Protein AF-A0A7K0BWZ7-F1 (afdb_monomer)

Sequence (132 aa):
MITASDPAALFDALDPVTPGFLLGTWAGGLFDETGRMAARLVEMGWYGKRFHDTENVDPLLCRSADGGVYAYDGMGAARVREIAYRGKVSAAMVYDTQPIIDHFRRYSGDVVLGAMDAKGQPGTLYFHLTRV

pLDDT: mean 94.97, std 7.17, range [54.81, 98.94]

Mean predicted aligned error: 3.04 Å

Solvent-accessible surface area (backbone atoms only — not comparable to full-atom values): 7252 Å² total; per-residue (Å²): 132,88,82,63,100,52,58,64,67,54,55,73,72,39,47,63,38,57,62,80,71,59,53,44,50,28,42,47,48,69,76,61,58,89,48,76,67,39,40,50,41,58,73,58,36,55,40,22,34,34,26,79,52,56,74,45,24,39,69,35,23,21,48,46,98,89,72,48,78,46,74,52,61,95,62,44,48,20,29,48,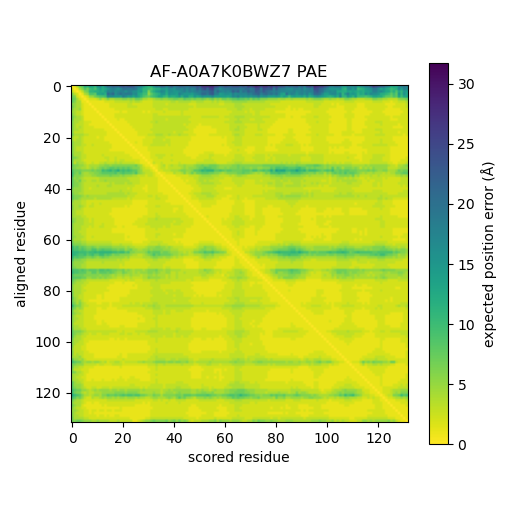46,79,44,76,56,96,94,43,62,15,20,21,41,37,37,75,75,42,72,36,36,36,38,38,23,40,72,56,100,52,32,32,39,34,40,35,49,40,77,94,52,98,64,72,52,52,33,38,35,36,60,110

InterPro domains:
  IPR025568 Domain of unknown function DUF4334 [PF14232] (76-131)
  IPR025951 GXWXG domain [PF14231] (9-67)

Foldseek 3Di:
DDADPDVPVVQLPFAAAAQVLQAAWWFKDFNDQPDPVSVVCVVQQFGAKHDNDQAFILGTWHADPVRDTDRDDPQHTWGWDFDDDPHDTHIWIDRPRFQWIWGWGDPDSFKIKTWIDHPPDPGTTIMMIGHD

Nearest PDB structures (foldseek):
  4mve-assembly2_B  TM=9.682E-01  e=1.774E-18  Thermomonospora curvata DSM 43183
  2y8f-assembly1_A  TM=3.850E-01  e=3.551E-01  Homo sapiens
  2ess-assembly1_A-2  TM=5.250E-01  e=3.819E+00  Bacteroides thetaiotaomicron VPI-5482
  4wvm-assembly1_A  TM=2.971E-01  e=1.793E+00  Synanceia horrida

Radius of gyration: 13.62 Å; Cα contacts (8 Å, |Δi|>4): 290; chains: 1; bounding box: 34×32×32 Å

Organism: NCBI:txid2585200

Structure (mmCIF, N/CA/C/O backbone):
data_AF-A0A7K0BWZ7-F1
#
_entry.id   AF-A0A7K0BWZ7-F1
#
loop_
_atom_site.group_PDB
_atom_site.id
_atom_site.type_symbol
_atom_site.label_atom_id
_atom_site.label_alt_id
_atom_site.label_comp_id
_atom_site.label_asym_id
_atom_site.label_entity_id
_atom_site.label_seq_id
_atom_site.pdbx_PDB_ins_code
_atom_site.Cartn_x
_atom_site.Cartn_y
_atom_site.Cartn_z
_atom_site.occupancy
_atom_site.B_iso_or_equiv
_atom_site.auth_seq_id
_atom_site.auth_comp_id
_atom_site.auth_asym_id
_atom_site.auth_atom_id
_atom_site.pdbx_PDB_model_num
ATOM 1 N N . MET A 1 1 ? -7.791 5.501 -14.676 1.00 54.81 1 MET A N 1
ATOM 2 C CA . MET A 1 1 ? -7.120 6.085 -13.497 1.00 54.81 1 MET A CA 1
ATOM 3 C C . MET A 1 1 ? -8.178 6.304 -12.437 1.00 54.81 1 MET A C 1
ATOM 5 O O . MET A 1 1 ? -9.218 6.857 -12.774 1.00 54.81 1 MET A O 1
ATOM 9 N N . ILE A 1 2 ? -7.977 5.804 -11.217 1.00 60.41 2 ILE A N 1
ATOM 10 C CA . ILE A 1 2 ? -8.903 6.080 -10.114 1.00 60.41 2 ILE A CA 1
ATOM 11 C C . ILE A 1 2 ? -8.595 7.499 -9.644 1.00 60.41 2 ILE A C 1
ATOM 13 O O . ILE A 1 2 ? -7.495 7.763 -9.177 1.00 60.41 2 ILE A O 1
ATOM 17 N N . THR A 1 3 ? -9.546 8.413 -9.797 1.00 63.59 3 THR A N 1
ATOM 18 C CA . THR A 1 3 ? -9.458 9.777 -9.267 1.00 63.59 3 THR A CA 1
ATOM 19 C C . THR A 1 3 ? -10.569 9.939 -8.241 1.00 63.59 3 THR A C 1
ATOM 21 O O . THR A 1 3 ? -11.740 9.791 -8.589 1.00 63.59 3 THR A O 1
ATOM 24 N N . ALA A 1 4 ? -10.222 10.201 -6.983 1.00 66.88 4 ALA A N 1
ATOM 25 C CA . ALA A 1 4 ? -11.189 10.444 -5.917 1.00 66.88 4 ALA A CA 1
ATOM 26 C C . ALA A 1 4 ? -10.980 11.858 -5.372 1.00 66.88 4 ALA A C 1
ATOM 28 O O . ALA A 1 4 ? -9.866 12.206 -4.994 1.00 66.88 4 ALA A O 1
ATOM 29 N N . SER A 1 5 ? -12.047 12.660 -5.316 1.00 76.75 5 SER A N 1
ATOM 30 C CA . SER A 1 5 ? -12.017 13.981 -4.672 1.00 76.75 5 SER A CA 1
ATOM 31 C C . SER A 1 5 ? -11.820 13.886 -3.156 1.00 76.75 5 SER A C 1
ATOM 33 O O . SER A 1 5 ? -11.366 14.842 -2.540 1.00 76.75 5 SER A O 1
ATOM 35 N N . ASP A 1 6 ? -12.157 12.732 -2.571 1.00 90.19 6 ASP A N 1
ATOM 36 C CA . ASP A 1 6 ? -11.895 12.383 -1.177 1.00 90.19 6 ASP A CA 1
ATOM 37 C C . ASP A 1 6 ? -11.466 10.901 -1.081 1.00 90.19 6 ASP A C 1
ATOM 39 O O . ASP A 1 6 ? -12.313 9.999 -1.021 1.00 90.19 6 ASP A O 1
ATOM 43 N N . PRO A 1 7 ? -10.154 10.608 -1.113 1.00 92.88 7 PRO A N 1
ATOM 44 C CA . PRO A 1 7 ? -9.659 9.239 -1.009 1.00 92.88 7 PRO A CA 1
ATOM 45 C C . PRO A 1 7 ? -9.884 8.627 0.381 1.00 92.88 7 PRO A C 1
ATOM 47 O O . PRO A 1 7 ? -9.953 7.403 0.491 1.00 92.88 7 PRO A O 1
ATOM 50 N N . ALA A 1 8 ? -10.045 9.443 1.428 1.00 95.06 8 ALA A N 1
ATOM 51 C CA . ALA A 1 8 ? -10.289 8.959 2.782 1.00 95.06 8 ALA A CA 1
ATOM 52 C C . ALA A 1 8 ? -11.703 8.382 2.913 1.00 95.06 8 ALA A C 1
ATOM 54 O O . ALA A 1 8 ? -11.857 7.240 3.348 1.00 95.06 8 ALA A O 1
ATOM 55 N N . ALA A 1 9 ? -12.719 9.127 2.468 1.00 96.00 9 ALA A N 1
ATOM 56 C CA . ALA A 1 9 ? -14.102 8.651 2.476 1.00 96.00 9 ALA A CA 1
ATOM 57 C C . ALA A 1 9 ? -14.286 7.409 1.590 1.00 96.00 9 ALA A C 1
ATOM 59 O O . ALA A 1 9 ? -14.978 6.465 1.979 1.00 96.00 9 ALA A O 1
ATOM 60 N N . LEU A 1 10 ? -13.627 7.375 0.423 1.00 96.12 10 LEU A N 1
ATOM 61 C CA . LEU A 1 10 ? -13.621 6.188 -0.430 1.00 96.12 10 LEU A CA 1
ATOM 62 C C . LEU A 1 10 ? -13.011 4.991 0.309 1.00 96.12 10 LEU A C 1
ATOM 64 O O . LEU A 1 10 ? -13.646 3.945 0.376 1.00 96.12 10 LEU A O 1
ATOM 68 N N . PHE A 1 11 ? -11.822 5.140 0.899 1.00 97.75 11 PHE A N 1
ATOM 69 C CA . PHE A 1 11 ? -11.155 4.067 1.641 1.00 97.75 11 PHE A CA 1
ATOM 70 C C . PHE A 1 11 ? -12.023 3.509 2.779 1.00 97.75 11 PHE A C 1
ATOM 72 O O . PHE A 1 11 ? -12.117 2.290 2.944 1.00 97.75 11 PHE A O 1
ATOM 79 N N . ASP A 1 12 ? -12.691 4.384 3.533 1.00 98.06 12 ASP A N 1
ATOM 80 C CA . ASP A 1 12 ? -13.535 3.994 4.666 1.00 98.06 12 ASP A CA 1
ATOM 81 C C . ASP A 1 12 ? -14.764 3.176 4.225 1.00 98.06 12 ASP A C 1
ATOM 83 O O . ASP A 1 12 ? -15.206 2.283 4.957 1.00 98.06 12 ASP A O 1
ATOM 87 N N . ALA A 1 13 ? -15.281 3.397 3.011 1.00 97.44 13 ALA A N 1
ATOM 88 C CA . ALA A 1 13 ? -16.418 2.658 2.458 1.00 97.44 13 ALA A CA 1
ATOM 89 C C . ALA A 1 13 ? -16.063 1.236 1.981 1.00 97.44 13 ALA A C 1
ATOM 91 O O . ALA A 1 13 ? -16.932 0.366 1.967 1.00 97.44 13 ALA A O 1
ATOM 92 N N . LEU A 1 14 ? -14.802 0.975 1.627 1.00 98.31 14 LEU A N 1
ATOM 93 C CA . LEU A 1 14 ? -14.379 -0.282 1.003 1.00 98.31 14 LEU A CA 1
ATOM 94 C C . LEU A 1 14 ? -14.260 -1.459 1.990 1.00 98.31 14 LEU A C 1
ATOM 96 O O . LEU A 1 14 ? -14.038 -1.295 3.198 1.00 98.31 14 LEU A O 1
ATOM 100 N N . ASP A 1 15 ? -14.366 -2.671 1.451 1.00 98.56 15 ASP A N 1
ATOM 101 C CA . ASP A 1 15 ? -14.238 -3.916 2.208 1.00 98.56 15 ASP A CA 1
ATOM 102 C C . ASP A 1 15 ? -12.773 -4.245 2.554 1.00 98.56 15 ASP A C 1
ATOM 104 O O . ASP A 1 15 ? -11.843 -3.842 1.843 1.00 98.56 15 ASP A O 1
ATOM 108 N N . PRO A 1 16 ? -12.522 -4.973 3.659 1.00 98.75 16 PRO A N 1
ATOM 109 C CA . PRO A 1 16 ? -11.200 -5.511 3.959 1.00 98.75 16 PRO A CA 1
ATOM 110 C C . PRO A 1 16 ? -10.731 -6.543 2.924 1.00 98.75 16 PRO A C 1
ATOM 112 O O . PRO A 1 16 ? -11.520 -7.151 2.203 1.00 98.75 16 PRO A O 1
ATOM 115 N N . VAL A 1 17 ? -9.420 -6.775 2.903 1.00 98.75 17 VAL A N 1
ATOM 116 C CA . VAL A 1 17 ? -8.775 -7.859 2.154 1.00 98.75 17 VAL A CA 1
ATOM 117 C C . VAL A 1 17 ? -7.996 -8.759 3.105 1.00 98.75 17 VAL A C 1
ATOM 119 O O . VAL A 1 17 ? -7.460 -8.301 4.111 1.00 98.75 17 VAL A O 1
ATOM 122 N N . THR A 1 18 ? -7.910 -10.045 2.777 1.00 98.69 18 THR A N 1
ATOM 123 C CA . THR A 1 18 ? -7.069 -11.019 3.493 1.00 98.69 18 THR A CA 1
ATOM 124 C C . THR A 1 18 ? -5.609 -10.920 3.035 1.00 98.69 18 THR A C 1
ATOM 126 O O . THR A 1 18 ? -5.392 -10.571 1.871 1.00 98.69 18 THR A O 1
ATOM 129 N N . PRO A 1 19 ? -4.609 -11.334 3.835 1.00 98.69 19 PRO A N 1
ATOM 130 C CA . PRO A 1 19 ? -3.205 -11.347 3.404 1.00 98.69 19 PRO A CA 1
ATOM 131 C C . PRO A 1 19 ? -2.964 -12.103 2.088 1.00 98.69 19 PRO A C 1
ATOM 133 O O . PRO A 1 19 ? -2.265 -11.606 1.210 1.00 98.69 19 PRO A O 1
ATOM 136 N N . GLY A 1 20 ? -3.628 -13.250 1.898 1.00 98.31 20 GLY A N 1
ATOM 137 C CA . GLY A 1 20 ? -3.524 -14.045 0.668 1.00 98.31 20 GLY A CA 1
ATOM 138 C C . GLY A 1 20 ? -4.002 -13.321 -0.598 1.00 98.31 20 GLY A C 1
ATOM 139 O O . GLY A 1 20 ? -3.541 -13.629 -1.692 1.00 98.31 20 GLY A O 1
ATOM 140 N N . PHE A 1 21 ? -4.875 -12.317 -0.465 1.00 98.50 21 PHE A N 1
ATOM 141 C CA . PHE A 1 21 ? -5.330 -11.509 -1.600 1.00 98.50 21 PHE A CA 1
ATOM 142 C C . PHE A 1 21 ? -4.198 -10.646 -2.168 1.00 98.50 21 PHE A C 1
ATOM 144 O O . PHE A 1 21 ? -4.185 -10.375 -3.365 1.00 98.50 21 PHE A O 1
ATOM 151 N N . LEU A 1 22 ? -3.244 -10.223 -1.333 1.00 98.62 22 LEU A N 1
ATOM 152 C CA . LEU A 1 22 ? -2.164 -9.319 -1.731 1.00 98.62 22 LEU A CA 1
ATOM 153 C C . LEU A 1 22 ? -1.023 -10.020 -2.468 1.00 98.62 22 LEU A C 1
ATOM 155 O O . LEU A 1 22 ? -0.212 -9.333 -3.077 1.00 98.62 22 LEU A O 1
ATOM 159 N N . LEU A 1 23 ? -0.957 -11.354 -2.460 1.00 98.56 23 LEU A N 1
ATOM 160 C CA . LEU A 1 23 ? 0.137 -12.094 -3.095 1.00 98.56 23 LEU A CA 1
ATOM 161 C C . LEU A 1 23 ? 0.301 -11.718 -4.572 1.00 98.56 23 LEU A C 1
ATOM 163 O O . LEU A 1 23 ? -0.686 -11.556 -5.295 1.00 98.56 23 LEU A O 1
ATOM 167 N N . GLY A 1 24 ? 1.551 -11.597 -5.017 1.00 98.38 24 GLY A N 1
ATOM 168 C CA . GLY A 1 24 ? 1.919 -11.225 -6.383 1.00 98.38 24 GLY A CA 1
ATOM 169 C C . GLY A 1 24 ? 2.502 -9.815 -6.514 1.00 98.38 24 GLY A C 1
ATOM 170 O O . GLY A 1 24 ? 2.864 -9.166 -5.533 1.00 98.38 24 GLY A O 1
ATOM 171 N N . THR A 1 25 ? 2.634 -9.360 -7.763 1.00 98.62 25 THR A N 1
ATOM 172 C CA . THR A 1 25 ? 3.181 -8.036 -8.100 1.00 98.62 25 THR A CA 1
ATOM 173 C C . THR A 1 25 ? 2.057 -7.062 -8.417 1.00 98.62 25 THR A C 1
ATOM 175 O O . THR A 1 25 ? 1.091 -7.414 -9.094 1.00 98.62 25 THR A O 1
ATOM 178 N N . TRP A 1 26 ? 2.212 -5.830 -7.946 1.00 98.69 26 TRP A N 1
ATOM 179 C CA . TRP A 1 26 ? 1.241 -4.765 -8.126 1.00 98.69 26 TRP A CA 1
ATOM 180 C C . TRP A 1 26 ? 1.926 -3.489 -8.582 1.00 98.69 26 TRP A C 1
ATOM 182 O O . TRP A 1 26 ? 2.912 -3.076 -7.972 1.00 98.69 26 TRP A O 1
ATOM 192 N N . ALA A 1 27 ? 1.374 -2.849 -9.607 1.00 98.25 27 ALA A N 1
ATOM 193 C CA . ALA A 1 27 ? 1.761 -1.518 -10.041 1.00 98.25 27 ALA A CA 1
ATOM 194 C C . ALA A 1 27 ? 1.054 -0.458 -9.183 1.00 98.25 27 ALA A C 1
ATOM 196 O O . ALA A 1 27 ? -0.152 -0.539 -8.945 1.00 98.25 27 ALA A O 1
ATOM 197 N N . GLY A 1 28 ? 1.810 0.525 -8.707 1.00 97.44 28 GLY A N 1
ATOM 198 C CA . GLY A 1 28 ? 1.340 1.598 -7.844 1.00 97.44 28 GLY A CA 1
ATOM 199 C C . GLY A 1 28 ? 0.940 2.861 -8.594 1.00 97.44 28 GLY A C 1
ATOM 200 O O . GLY A 1 28 ? 1.446 3.154 -9.674 1.00 97.44 28 GLY A O 1
ATOM 201 N N . GLY A 1 29 ? 0.038 3.623 -7.983 1.00 95.69 29 GLY A N 1
ATOM 202 C CA . GLY A 1 29 ? -0.284 4.990 -8.381 1.00 95.69 29 GLY A CA 1
ATOM 203 C C . GLY A 1 29 ? -0.706 5.832 -7.181 1.00 95.69 29 GLY A C 1
ATOM 204 O O . GLY A 1 29 ? -1.258 5.313 -6.206 1.00 95.69 29 GLY A O 1
ATOM 205 N N . LEU A 1 30 ? -0.403 7.127 -7.236 1.00 94.31 30 LEU A N 1
ATOM 206 C CA . LEU A 1 30 ? -0.692 8.096 -6.180 1.00 94.31 30 LEU A CA 1
ATOM 207 C C . LEU A 1 30 ? -1.942 8.909 -6.538 1.00 94.31 30 LEU A C 1
ATOM 209 O O . LEU A 1 30 ? -2.180 9.202 -7.706 1.00 94.31 30 LEU A O 1
ATOM 213 N N . PHE A 1 31 ? -2.734 9.282 -5.530 1.00 91.00 31 PHE A N 1
ATOM 214 C CA . PHE A 1 31 ? -3.850 10.221 -5.719 1.00 91.00 31 PHE A CA 1
ATOM 215 C C . PHE A 1 31 ? -3.400 11.688 -5.671 1.00 91.00 31 PHE A C 1
ATOM 217 O O . PHE A 1 31 ? -4.063 12.549 -6.243 1.00 91.00 31 PHE A O 1
ATOM 224 N N . ASP A 1 32 ? -2.290 11.959 -4.982 1.00 86.81 32 ASP A N 1
ATOM 225 C CA . ASP A 1 32 ? -1.681 13.277 -4.805 1.00 86.81 32 ASP A CA 1
ATOM 226 C C . ASP A 1 32 ? -0.152 13.121 -4.730 1.00 86.81 32 ASP A C 1
ATOM 228 O O . ASP A 1 32 ? 0.356 12.195 -4.092 1.00 86.81 32 ASP A O 1
ATOM 232 N N . GLU A 1 33 ? 0.570 14.029 -5.386 1.00 86.88 33 GLU A N 1
ATOM 233 C CA . GLU A 1 33 ? 2.033 14.051 -5.502 1.00 86.88 33 GLU A CA 1
ATOM 234 C C . GLU A 1 33 ? 2.695 15.168 -4.670 1.00 86.88 33 GLU A C 1
ATOM 236 O O . GLU A 1 33 ? 3.920 15.254 -4.600 1.00 86.88 33 GLU A O 1
ATOM 241 N N . THR A 1 34 ? 1.914 16.021 -3.999 1.00 78.88 34 THR A N 1
ATOM 242 C CA . THR A 1 34 ? 2.408 17.272 -3.391 1.00 78.88 34 THR A CA 1
ATOM 243 C C . THR A 1 34 ? 3.062 17.112 -2.011 1.00 78.88 34 THR A C 1
ATOM 245 O O . THR A 1 34 ? 3.785 17.998 -1.551 1.00 78.88 34 THR A O 1
A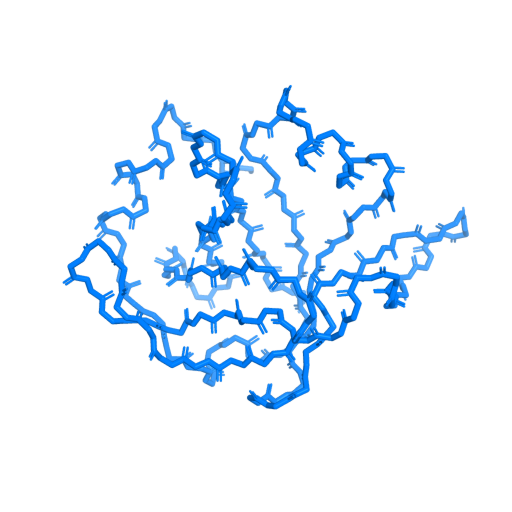TOM 248 N N . GLY A 1 35 ? 2.863 15.977 -1.335 1.00 84.12 35 GLY A N 1
ATOM 249 C CA . GLY A 1 35 ? 3.460 15.689 -0.027 1.00 84.12 35 GLY A CA 1
ATOM 250 C C . GLY A 1 35 ? 4.888 15.137 -0.111 1.00 84.12 35 GLY A C 1
ATOM 251 O O . GLY A 1 35 ? 5.232 14.418 -1.041 1.00 84.12 35 GLY A O 1
ATOM 252 N N . ARG A 1 36 ? 5.717 15.368 0.922 1.00 88.25 36 ARG A N 1
ATOM 253 C CA . ARG A 1 36 ? 7.130 14.919 0.968 1.00 88.25 36 ARG A CA 1
ATOM 254 C C . ARG A 1 36 ? 7.329 13.434 0.636 1.00 88.25 36 ARG A C 1
ATOM 256 O O . ARG A 1 36 ? 8.292 13.084 -0.034 1.00 88.25 36 ARG A O 1
ATOM 263 N N . MET A 1 37 ? 6.452 12.557 1.135 1.00 90.12 37 MET A N 1
ATOM 264 C CA . MET A 1 37 ? 6.548 11.125 0.831 1.00 90.12 37 MET A CA 1
ATOM 265 C C . MET A 1 37 ? 6.163 10.831 -0.621 1.00 90.12 37 MET A C 1
ATOM 267 O O . MET A 1 37 ? 6.857 10.073 -1.286 1.00 90.12 37 MET A O 1
ATOM 271 N N . ALA A 1 38 ? 5.098 11.458 -1.118 1.00 89.94 38 ALA A N 1
ATOM 272 C CA . ALA A 1 38 ? 4.648 11.297 -2.493 1.00 89.94 38 ALA A CA 1
ATOM 273 C C . ALA A 1 38 ? 5.725 11.764 -3.486 1.00 89.94 38 ALA A C 1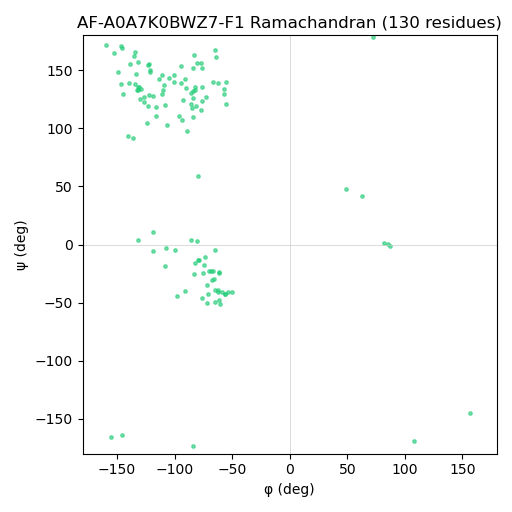
ATOM 275 O O . ALA A 1 38 ? 6.117 11.003 -4.366 1.00 89.94 38 ALA A O 1
ATOM 276 N N . ALA A 1 39 ? 6.303 12.945 -3.252 1.00 91.00 39 ALA A N 1
ATOM 277 C CA . ALA A 1 39 ? 7.416 13.474 -4.033 1.00 91.00 39 ALA A CA 1
ATOM 278 C C . ALA A 1 39 ? 8.621 12.518 -4.054 1.00 91.00 39 ALA A C 1
ATOM 280 O O . ALA A 1 39 ? 9.187 12.269 -5.114 1.00 91.00 39 ALA A O 1
ATOM 281 N N . ARG A 1 40 ? 8.973 11.914 -2.909 1.00 92.44 40 ARG A N 1
ATOM 282 C CA . ARG A 1 40 ? 10.054 10.917 -2.837 1.00 92.44 40 ARG A CA 1
ATOM 283 C C . ARG A 1 40 ? 9.756 9.670 -3.677 1.00 92.44 40 ARG A C 1
ATOM 285 O O . ARG A 1 40 ? 10.660 9.156 -4.328 1.00 92.44 40 ARG A O 1
ATOM 292 N N . LEU A 1 41 ? 8.513 9.178 -3.659 1.00 93.50 41 LEU A N 1
ATOM 293 C CA . LEU A 1 41 ? 8.099 8.020 -4.463 1.00 93.50 41 LEU A CA 1
ATOM 294 C C . LEU A 1 41 ? 8.180 8.323 -5.966 1.00 93.50 41 LEU A C 1
ATOM 296 O O . LEU A 1 41 ? 8.633 7.475 -6.734 1.00 93.50 41 LEU A O 1
ATOM 300 N N . VAL A 1 42 ? 7.797 9.534 -6.378 1.00 93.19 42 VAL A N 1
ATOM 301 C CA . VAL A 1 42 ? 7.942 9.996 -7.767 1.00 93.19 42 VAL A CA 1
ATOM 302 C C . VAL A 1 42 ? 9.420 10.093 -8.154 1.00 93.19 42 VAL A C 1
ATOM 304 O O . VAL A 1 42 ? 9.822 9.525 -9.167 1.00 93.19 42 VAL A O 1
ATOM 307 N N . GLU A 1 43 ? 10.243 10.747 -7.331 1.00 93.06 43 GLU A N 1
ATOM 308 C CA . GLU A 1 43 ? 11.677 10.949 -7.584 1.00 93.06 43 GLU A CA 1
ATOM 309 C C . GLU A 1 43 ? 12.437 9.625 -7.744 1.00 93.06 43 GLU A C 1
ATOM 311 O O . GLU A 1 43 ? 13.272 9.491 -8.636 1.00 93.06 43 GLU A O 1
ATOM 316 N N . MET A 1 44 ? 12.120 8.617 -6.926 1.00 94.06 44 MET A N 1
ATOM 317 C CA . MET A 1 44 ? 12.762 7.300 -7.011 1.00 94.06 44 MET A CA 1
ATOM 318 C C . MET A 1 44 ? 12.190 6.390 -8.109 1.00 94.06 44 MET A C 1
ATOM 320 O O . MET A 1 44 ? 12.581 5.224 -8.196 1.00 94.06 44 MET A O 1
ATOM 324 N N . GLY A 1 45 ? 11.234 6.875 -8.908 1.00 95.12 45 GLY A N 1
ATOM 325 C CA . GLY A 1 45 ? 10.599 6.096 -9.968 1.00 95.12 45 GLY A CA 1
ATOM 326 C C . GLY A 1 45 ? 9.827 4.889 -9.434 1.00 95.12 45 GLY A C 1
ATOM 327 O O . GLY A 1 45 ? 9.935 3.796 -9.998 1.00 95.12 45 GLY A O 1
ATOM 328 N N . TRP A 1 46 ? 9.094 5.060 -8.328 1.00 97.31 46 TRP A N 1
ATOM 329 C CA . TRP A 1 46 ? 8.326 3.984 -7.702 1.00 97.31 46 TRP A CA 1
ATOM 330 C C . TRP A 1 46 ? 7.362 3.339 -8.706 1.00 97.31 46 TRP A C 1
ATOM 332 O O . TRP A 1 46 ? 6.500 3.987 -9.297 1.00 97.31 46 TRP A O 1
ATOM 342 N N . TYR A 1 47 ? 7.531 2.035 -8.905 1.00 97.81 47 TYR A N 1
ATOM 343 C CA . TYR A 1 47 ? 6.697 1.196 -9.753 1.00 97.81 47 TYR A CA 1
ATOM 344 C C . TYR A 1 47 ? 5.545 0.571 -8.975 1.00 97.81 47 TYR A C 1
ATOM 346 O O . TYR A 1 47 ? 4.451 0.459 -9.518 1.00 97.81 47 TYR A O 1
ATOM 354 N N . GLY A 1 48 ? 5.781 0.118 -7.740 1.00 98.12 48 GLY A N 1
ATOM 355 C CA . GLY A 1 48 ? 4.775 -0.620 -6.983 1.00 98.12 48 GLY A CA 1
ATOM 356 C C . GLY A 1 48 ? 5.346 -1.526 -5.897 1.00 98.12 48 GLY A C 1
ATOM 357 O O . GLY A 1 48 ? 6.323 -1.170 -5.238 1.00 98.12 48 GLY A O 1
ATOM 358 N N . LYS A 1 49 ? 4.712 -2.680 -5.674 1.00 98.69 49 LYS A N 1
ATOM 359 C CA . LYS A 1 49 ? 5.045 -3.612 -4.581 1.00 98.69 49 LYS A CA 1
ATOM 360 C C . LYS A 1 49 ? 5.004 -5.062 -5.053 1.00 98.69 49 LYS A C 1
ATOM 362 O O . LYS A 1 49 ? 4.264 -5.392 -5.985 1.00 98.69 49 LYS A O 1
ATOM 367 N N . ARG A 1 50 ? 5.741 -5.942 -4.376 1.00 98.75 50 ARG A N 1
ATOM 368 C CA . ARG A 1 50 ? 5.635 -7.396 -4.558 1.00 98.75 50 ARG A CA 1
ATOM 369 C C . ARG A 1 50 ? 5.491 -8.103 -3.221 1.00 98.75 50 ARG A C 1
ATOM 371 O O . ARG A 1 50 ? 6.341 -7.964 -2.354 1.00 98.75 50 ARG A O 1
ATOM 378 N N . PHE A 1 51 ? 4.436 -8.895 -3.094 1.00 98.75 51 PHE A N 1
ATOM 379 C CA . PHE A 1 51 ? 4.158 -9.721 -1.925 1.00 98.75 51 PHE A CA 1
ATOM 380 C C . PHE A 1 51 ? 4.443 -11.175 -2.296 1.00 98.75 51 PHE A C 1
ATOM 382 O O . PHE A 1 51 ? 3.654 -11.791 -3.020 1.00 98.75 51 PHE A O 1
ATOM 389 N N . HIS A 1 52 ? 5.584 -11.705 -1.858 1.00 98.56 52 HIS A N 1
ATOM 390 C CA . HIS A 1 52 ? 5.946 -13.103 -2.119 1.00 98.56 52 HIS A CA 1
ATOM 391 C C . HIS A 1 52 ? 5.155 -14.030 -1.199 1.00 98.56 52 HIS A C 1
ATOM 393 O O . HIS A 1 52 ? 4.549 -14.997 -1.654 1.00 98.56 52 HIS A O 1
ATOM 399 N N . ASP A 1 53 ? 5.105 -13.670 0.081 1.00 98.69 53 ASP A N 1
ATOM 400 C CA . ASP A 1 53 ? 4.302 -14.299 1.124 1.00 98.69 53 ASP A CA 1
ATOM 401 C C . ASP A 1 53 ? 4.019 -13.279 2.251 1.00 98.69 53 ASP A C 1
ATOM 403 O O . ASP A 1 53 ? 4.161 -12.068 2.060 1.00 98.69 53 ASP A O 1
ATOM 407 N N . THR A 1 54 ? 3.555 -13.737 3.418 1.00 98.62 54 THR A N 1
ATOM 408 C CA . THR A 1 54 ? 3.224 -12.849 4.546 1.00 98.62 54 THR A CA 1
ATOM 409 C C . THR A 1 54 ? 4.432 -12.367 5.346 1.00 98.62 54 THR A C 1
ATOM 411 O O . THR A 1 54 ? 4.273 -11.449 6.146 1.00 98.62 54 THR A O 1
ATOM 414 N N . GLU A 1 55 ? 5.612 -12.953 5.165 1.00 98.62 55 GLU A N 1
ATOM 415 C CA . GLU A 1 55 ? 6.861 -12.561 5.831 1.00 98.62 55 GLU A CA 1
ATOM 416 C C . GLU A 1 55 ? 7.850 -11.869 4.883 1.00 98.62 55 GLU A C 1
ATOM 418 O O . GLU A 1 55 ? 8.738 -11.175 5.364 1.00 98.62 55 GLU A O 1
ATOM 423 N N . ASN A 1 56 ? 7.690 -12.026 3.565 1.00 98.50 56 ASN A N 1
ATOM 424 C CA . ASN A 1 56 ? 8.608 -11.512 2.550 1.00 98.50 56 ASN A CA 1
ATOM 425 C C . ASN A 1 56 ? 7.879 -10.604 1.549 1.00 98.50 56 ASN A C 1
ATOM 427 O O . ASN A 1 56 ? 7.168 -11.067 0.646 1.00 98.50 56 ASN A O 1
ATOM 431 N N . VAL A 1 57 ? 8.083 -9.294 1.685 1.00 98.75 57 VAL A N 1
ATOM 432 C CA . VAL A 1 57 ? 7.517 -8.270 0.799 1.00 98.75 57 VAL A CA 1
ATOM 433 C C . VAL A 1 57 ? 8.618 -7.329 0.318 1.00 98.75 57 VAL A C 1
ATOM 435 O O . VAL A 1 57 ? 9.388 -6.823 1.131 1.00 98.75 57 VAL A O 1
ATOM 438 N N . ASP A 1 58 ? 8.633 -7.045 -0.986 1.00 98.62 58 ASP A N 1
ATOM 439 C CA . ASP A 1 58 ? 9.377 -5.932 -1.579 1.00 98.62 58 ASP A CA 1
ATOM 440 C C . ASP A 1 58 ? 8.449 -4.702 -1.582 1.00 98.62 58 ASP A C 1
ATOM 442 O O . ASP A 1 58 ? 7.583 -4.574 -2.463 1.00 98.62 58 ASP A O 1
ATOM 446 N N . PRO A 1 59 ? 8.554 -3.796 -0.592 1.00 98.06 59 PRO A N 1
ATOM 447 C CA . PRO A 1 59 ? 7.587 -2.714 -0.423 1.00 98.06 59 PRO A CA 1
ATOM 448 C C . PRO A 1 59 ? 7.743 -1.596 -1.460 1.00 98.06 59 PRO A C 1
ATOM 450 O O . PRO A 1 59 ? 6.832 -0.775 -1.620 1.00 98.06 59 PRO A O 1
ATOM 453 N N . LEU A 1 60 ? 8.903 -1.550 -2.119 1.00 98.06 60 LEU A N 1
ATOM 454 C CA . LEU A 1 60 ? 9.317 -0.528 -3.068 1.00 98.06 60 LEU A CA 1
ATOM 455 C C . LEU A 1 60 ? 9.967 -1.205 -4.271 1.00 98.06 60 LEU A C 1
ATOM 457 O O . LEU A 1 60 ? 11.170 -1.449 -4.306 1.00 98.06 60 LEU A O 1
ATOM 461 N N . LEU A 1 61 ? 9.158 -1.502 -5.278 1.00 98.31 61 LEU A N 1
ATOM 462 C CA . LEU A 1 61 ? 9.670 -1.746 -6.615 1.00 98.31 61 LEU A CA 1
ATOM 463 C C . LEU A 1 61 ? 9.897 -0.401 -7.300 1.00 98.31 61 LEU A C 1
ATOM 465 O O . LEU A 1 61 ? 9.014 0.455 -7.249 1.00 98.31 61 LEU A O 1
ATOM 469 N N . CYS A 1 62 ? 11.031 -0.230 -7.968 1.00 97.69 62 CYS A N 1
ATOM 470 C CA . CYS A 1 62 ? 11.401 0.978 -8.706 1.00 97.69 62 CYS A CA 1
ATOM 471 C C . CYS A 1 62 ? 11.708 0.651 -10.165 1.00 97.69 62 CYS A C 1
ATOM 473 O O . CYS A 1 62 ? 12.102 -0.473 -10.491 1.00 97.69 62 CYS A O 1
ATOM 475 N N . ARG A 1 63 ? 11.535 1.640 -11.044 1.00 96.56 63 ARG A N 1
ATOM 476 C CA . ARG A 1 63 ? 11.951 1.541 -12.445 1.00 96.56 63 ARG A CA 1
ATOM 477 C C . ARG A 1 63 ? 13.428 1.889 -12.593 1.00 96.56 63 ARG A C 1
ATOM 479 O O . ARG A 1 63 ? 13.875 2.920 -12.097 1.00 96.56 63 ARG A O 1
ATOM 486 N N . SER A 1 64 ? 14.174 1.055 -13.306 1.00 93.56 64 SER A N 1
ATOM 487 C CA . SER A 1 64 ? 15.526 1.377 -13.764 1.00 93.56 64 SER A CA 1
ATOM 488 C C . SER A 1 64 ? 15.487 2.196 -15.059 1.00 93.56 64 SER A C 1
ATOM 490 O O . SER A 1 64 ? 14.472 2.253 -15.756 1.00 93.56 64 SER A O 1
ATOM 492 N N . ALA A 1 65 ? 16.606 2.843 -15.398 1.00 90.62 65 ALA A N 1
ATOM 493 C CA . ALA A 1 65 ? 16.715 3.699 -16.584 1.00 90.62 65 ALA A CA 1
ATOM 494 C C . ALA A 1 65 ? 16.486 2.952 -17.916 1.00 90.62 65 ALA A C 1
ATOM 496 O O . ALA A 1 65 ? 16.081 3.563 -18.900 1.00 90.62 65 ALA A O 1
ATOM 497 N N . ASP A 1 66 ? 16.715 1.638 -17.946 1.00 92.94 66 ASP A N 1
ATOM 498 C CA . ASP A 1 66 ? 16.465 0.751 -19.090 1.00 92.94 66 ASP A CA 1
ATOM 499 C C . ASP A 1 66 ? 15.014 0.227 -19.158 1.00 92.94 66 ASP A C 1
ATOM 501 O O . ASP A 1 66 ? 14.678 -0.567 -20.036 1.00 92.94 66 ASP A O 1
ATOM 505 N N . GLY A 1 67 ? 14.140 0.671 -18.248 1.00 89.38 67 GLY A N 1
ATOM 506 C CA . GLY A 1 67 ? 12.731 0.277 -18.185 1.00 89.38 67 GLY A CA 1
ATOM 507 C C . GLY A 1 67 ? 12.451 -0.990 -17.372 1.00 89.38 67 GLY A C 1
ATOM 508 O O . GLY A 1 67 ? 11.280 -1.355 -17.222 1.00 89.38 67 GLY A O 1
ATOM 509 N N . GLY A 1 68 ? 13.485 -1.634 -16.823 1.00 94.44 68 GLY A N 1
ATOM 510 C CA . GLY A 1 68 ? 13.348 -2.748 -15.886 1.00 94.44 68 GLY A CA 1
ATOM 511 C C . GLY A 1 68 ? 12.682 -2.351 -14.563 1.00 94.44 68 GLY A C 1
ATOM 512 O O . GLY A 1 68 ? 12.501 -1.173 -14.250 1.00 94.44 68 GLY A O 1
ATOM 513 N N . VAL A 1 69 ? 12.296 -3.357 -13.775 1.00 96.69 69 VAL A N 1
ATOM 514 C CA . VAL A 1 69 ? 11.748 -3.185 -12.421 1.00 96.69 69 VAL A CA 1
ATOM 515 C C . VAL A 1 69 ? 12.618 -3.962 -11.441 1.00 96.69 69 VAL A C 1
ATOM 517 O O . VAL A 1 69 ? 12.849 -5.153 -11.644 1.00 96.69 69 VAL A O 1
ATOM 520 N N . TYR A 1 70 ? 13.072 -3.308 -10.374 1.00 97.12 70 TYR A N 1
ATOM 521 C CA . TYR A 1 70 ? 13.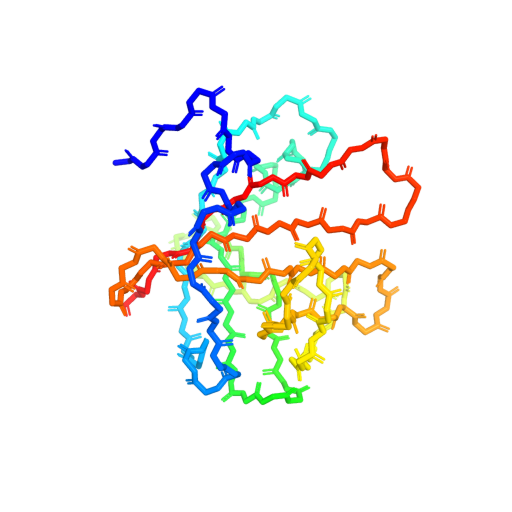902 -3.915 -9.330 1.00 97.12 70 TYR A CA 1
ATOM 522 C C . TYR A 1 70 ? 13.373 -3.576 -7.931 1.00 97.12 70 TYR A C 1
ATOM 524 O O . TYR A 1 70 ? 12.666 -2.583 -7.756 1.00 97.12 70 TYR A O 1
ATOM 532 N N . ALA A 1 71 ? 13.703 -4.402 -6.935 1.00 97.69 71 ALA A N 1
ATOM 533 C CA . ALA A 1 71 ? 13.379 -4.136 -5.535 1.00 97.69 71 ALA A CA 1
ATOM 534 C C . ALA A 1 71 ? 14.407 -3.171 -4.929 1.00 97.69 71 ALA A C 1
ATOM 536 O O . ALA A 1 71 ? 15.600 -3.469 -4.895 1.00 97.69 71 ALA A O 1
ATOM 537 N N . TYR A 1 72 ? 13.948 -2.009 -4.472 1.00 96.75 72 TYR A N 1
ATOM 538 C CA . TYR A 1 72 ? 14.768 -1.040 -3.755 1.00 96.75 72 TYR A CA 1
ATOM 539 C C . TYR A 1 72 ? 14.795 -1.382 -2.261 1.00 96.75 72 TYR A C 1
ATOM 541 O O . TYR A 1 72 ? 13.758 -1.395 -1.599 1.00 96.75 72 TYR A O 1
ATOM 549 N N . ASP A 1 73 ? 15.987 -1.618 -1.720 1.00 91.44 73 ASP A N 1
ATOM 550 C CA . ASP A 1 73 ? 16.209 -2.106 -0.354 1.00 91.44 73 ASP A CA 1
ATOM 551 C C . ASP A 1 73 ? 16.584 -1.005 0.655 1.00 91.44 73 ASP A C 1
ATOM 553 O O . ASP A 1 73 ? 16.636 -1.258 1.859 1.00 91.44 73 ASP A O 1
ATOM 557 N N . GLY A 1 74 ? 16.770 0.243 0.211 1.00 92.81 74 GLY A N 1
ATOM 558 C CA . GLY A 1 74 ? 17.203 1.357 1.067 1.00 92.81 74 GLY A CA 1
ATOM 559 C C . GLY A 1 74 ? 16.212 1.772 2.168 1.00 92.81 74 GLY A C 1
ATOM 560 O O . GLY A 1 74 ? 16.523 2.647 2.975 1.00 92.81 74 GLY A O 1
ATOM 561 N N . MET A 1 75 ? 15.019 1.169 2.216 1.00 91.06 75 MET A N 1
ATOM 562 C CA . MET A 1 75 ? 14.039 1.314 3.308 1.00 91.06 75 MET A CA 1
ATOM 563 C C . MET A 1 75 ? 13.726 -0.011 4.023 1.00 91.06 75 MET A C 1
ATOM 565 O O . MET A 1 75 ? 12.809 -0.065 4.844 1.00 91.06 75 MET A O 1
ATOM 569 N N . GLY A 1 76 ? 14.502 -1.061 3.751 1.00 94.38 76 GLY A N 1
ATOM 570 C CA . GLY A 1 76 ? 14.259 -2.416 4.232 1.00 94.38 76 GLY A CA 1
ATOM 571 C C . GLY A 1 76 ? 13.076 -3.105 3.547 1.00 94.38 76 GLY A C 1
ATOM 572 O O . GLY A 1 76 ? 12.396 -2.531 2.694 1.00 94.38 76 GLY A O 1
ATOM 573 N N . ALA A 1 77 ? 12.850 -4.355 3.946 1.00 97.44 77 ALA A N 1
ATOM 574 C CA . ALA A 1 77 ? 11.711 -5.158 3.525 1.00 97.44 77 ALA A CA 1
ATOM 575 C C . ALA A 1 77 ? 10.467 -4.868 4.387 1.00 97.44 77 ALA A C 1
ATOM 577 O O . ALA A 1 77 ? 10.426 -3.929 5.199 1.00 97.44 77 ALA A O 1
ATOM 578 N N . ALA A 1 78 ? 9.422 -5.655 4.160 1.00 98.69 78 ALA A N 1
ATOM 579 C CA . ALA A 1 78 ? 8.199 -5.601 4.931 1.00 98.69 78 ALA A CA 1
ATOM 580 C C . ALA A 1 78 ? 7.555 -6.986 5.060 1.00 98.69 78 ALA A C 1
ATOM 582 O O . ALA A 1 78 ? 7.905 -7.939 4.363 1.00 98.69 78 ALA A O 1
ATOM 583 N N . ARG A 1 79 ? 6.531 -7.052 5.909 1.00 98.81 79 ARG A N 1
ATOM 584 C CA . ARG A 1 79 ? 5.685 -8.229 6.138 1.00 98.81 79 ARG A CA 1
ATOM 585 C C . ARG A 1 79 ? 4.209 -7.850 6.164 1.00 98.81 79 ARG A C 1
ATOM 587 O O . ARG A 1 79 ? 3.871 -6.678 6.318 1.00 98.81 79 ARG A O 1
ATOM 594 N N . VAL A 1 80 ? 3.312 -8.826 6.069 1.00 98.88 80 VAL A N 1
ATOM 595 C CA . VAL A 1 80 ? 1.856 -8.614 6.082 1.00 98.88 80 VAL A CA 1
ATOM 596 C C . VAL A 1 80 ? 1.238 -9.147 7.369 1.00 98.88 80 VAL A C 1
ATOM 598 O O . VAL A 1 80 ? 1.489 -10.280 7.777 1.00 98.88 80 VAL A O 1
ATOM 601 N N . ARG A 1 81 ? 0.383 -8.350 8.009 1.00 98.81 81 ARG A N 1
ATOM 602 C CA . ARG A 1 81 ? -0.431 -8.749 9.167 1.00 98.81 81 ARG A CA 1
ATOM 603 C C . ARG A 1 81 ? -1.861 -8.258 9.002 1.00 98.81 81 ARG A C 1
ATOM 605 O O . ARG A 1 81 ? -2.125 -7.352 8.221 1.00 98.81 81 ARG A O 1
ATOM 612 N N . GLU A 1 82 ? -2.780 -8.838 9.759 1.00 98.88 82 GLU A N 1
ATOM 613 C CA . GLU A 1 82 ? -4.120 -8.280 9.907 1.00 98.88 82 GLU A CA 1
ATOM 614 C C . GLU A 1 82 ? -4.104 -7.226 11.014 1.00 98.88 82 GLU A C 1
ATOM 616 O O . GLU A 1 82 ? -3.775 -7.524 12.163 1.00 98.88 82 GLU A O 1
ATOM 621 N N . ILE A 1 83 ? -4.408 -5.976 10.662 1.00 98.81 83 ILE A N 1
ATOM 622 C CA . ILE A 1 83 ? -4.339 -4.835 11.582 1.00 98.81 83 ILE A CA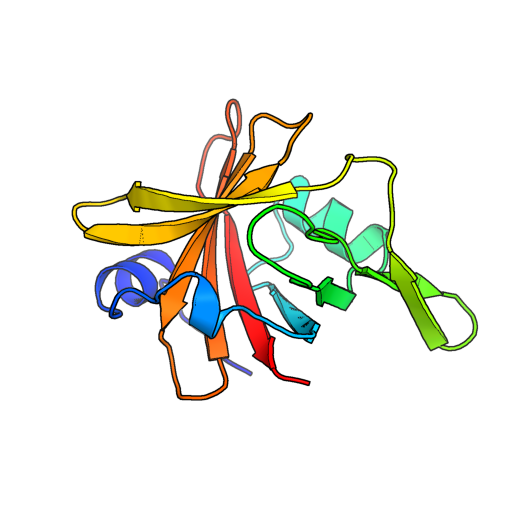 1
ATOM 623 C C . ILE A 1 83 ? -5.636 -4.032 11.490 1.00 98.81 83 ILE A C 1
ATOM 625 O O . ILE A 1 83 ? -6.152 -3.768 10.402 1.00 98.81 83 ILE A O 1
ATOM 629 N N . ALA A 1 84 ? -6.174 -3.643 12.648 1.00 98.69 84 ALA A N 1
ATOM 630 C CA . ALA A 1 84 ? -7.316 -2.743 12.735 1.00 98.69 84 ALA A CA 1
ATOM 631 C C . ALA A 1 84 ? -6.905 -1.312 12.368 1.00 98.69 84 ALA A C 1
ATOM 633 O O . ALA A 1 84 ? -5.990 -0.754 12.967 1.00 98.69 84 ALA A O 1
ATOM 634 N N . TYR A 1 85 ? -7.623 -0.702 11.427 1.00 98.62 85 TYR A N 1
ATOM 635 C CA . TYR A 1 85 ? -7.472 0.712 11.089 1.00 98.62 85 TYR A CA 1
ATOM 636 C C . TYR A 1 85 ? -8.828 1.296 10.714 1.00 98.62 85 TYR A C 1
ATOM 638 O O . TYR A 1 85 ? -9.566 0.699 9.922 1.00 98.62 85 TYR A O 1
ATOM 646 N N . ARG A 1 86 ? -9.176 2.433 11.334 1.00 97.44 86 ARG A N 1
ATOM 647 C CA . ARG A 1 86 ? -10.469 3.122 11.162 1.00 97.44 86 ARG A CA 1
ATOM 648 C C . ARG A 1 86 ? -11.677 2.182 11.290 1.00 97.44 86 ARG A C 1
ATOM 650 O O . ARG A 1 86 ? -12.568 2.148 10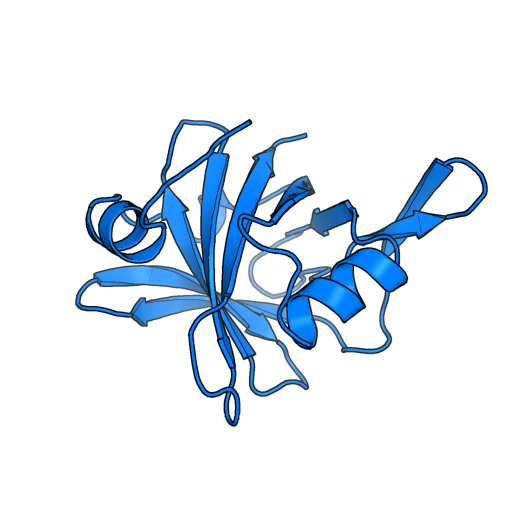.452 1.00 97.44 86 ARG A O 1
ATOM 657 N N . GLY A 1 87 ? -11.675 1.365 12.343 1.00 97.81 87 GLY A N 1
ATOM 658 C CA . GLY A 1 87 ? -12.815 0.517 12.701 1.00 97.81 87 GLY A CA 1
ATOM 659 C C . GLY A 1 87 ? -12.953 -0.801 11.935 1.00 97.81 87 GLY A C 1
ATOM 660 O O . GLY A 1 87 ? -13.886 -1.542 12.227 1.00 97.81 87 GLY A O 1
ATOM 661 N N . LYS A 1 88 ? -12.045 -1.154 11.010 1.00 98.56 88 LYS A N 1
ATOM 662 C CA . LYS A 1 88 ? -12.062 -2.493 10.390 1.00 98.56 88 LYS A CA 1
ATOM 663 C C . LYS A 1 88 ? -10.668 -3.127 10.328 1.00 98.56 88 LYS A C 1
ATOM 665 O O . LYS A 1 88 ? -9.702 -2.463 9.951 1.00 98.56 88 LYS A O 1
ATOM 670 N N . VAL A 1 89 ? -10.580 -4.422 10.630 1.00 98.88 89 VAL A N 1
ATOM 671 C CA . VAL A 1 89 ? -9.369 -5.245 10.452 1.00 98.88 89 VAL A CA 1
ATOM 672 C C . VAL A 1 89 ? -9.199 -5.588 8.973 1.00 98.88 89 VAL A C 1
ATOM 674 O O . VAL A 1 89 ? -10.181 -5.900 8.306 1.00 98.88 89 VAL A O 1
ATOM 677 N N . SER A 1 90 ? -7.982 -5.473 8.448 1.00 98.94 90 SER A N 1
ATOM 678 C CA . SER A 1 90 ? -7.634 -5.827 7.065 1.00 98.94 90 SER A CA 1
ATOM 679 C C . SER A 1 90 ? -6.167 -6.223 6.980 1.00 98.94 90 SER A C 1
ATOM 681 O O . SER A 1 90 ? -5.392 -5.892 7.883 1.00 98.94 90 SER A O 1
ATOM 683 N N . ALA A 1 91 ? -5.766 -6.857 5.881 1.00 98.88 91 ALA A N 1
ATOM 684 C CA . ALA A 1 91 ? -4.356 -7.005 5.568 1.00 98.88 91 ALA A CA 1
ATOM 685 C C . ALA A 1 91 ? -3.687 -5.628 5.490 1.00 98.88 91 ALA A C 1
ATOM 687 O O . ALA A 1 91 ? -4.193 -4.686 4.869 1.00 98.88 91 ALA A O 1
ATOM 688 N N . ALA A 1 92 ? -2.537 -5.536 6.138 1.00 98.94 92 ALA A N 1
ATOM 689 C CA . ALA A 1 92 ? -1.701 -4.362 6.192 1.00 98.94 92 ALA A CA 1
ATOM 690 C C . ALA A 1 92 ? -0.237 -4.783 6.069 1.00 98.94 92 ALA A C 1
ATOM 692 O O . ALA A 1 92 ? 0.179 -5.790 6.649 1.00 98.94 92 ALA A O 1
ATOM 693 N N . MET A 1 93 ? 0.535 -4.018 5.309 1.00 98.81 93 MET A N 1
ATOM 694 C CA . MET A 1 93 ? 1.970 -4.216 5.162 1.00 98.81 93 MET A CA 1
ATOM 695 C C . MET A 1 93 ? 2.695 -3.356 6.192 1.00 98.81 93 MET A C 1
ATOM 697 O O . MET A 1 93 ? 2.503 -2.146 6.242 1.00 98.81 93 MET A O 1
ATOM 701 N N . VAL A 1 94 ? 3.526 -3.986 7.009 1.00 98.81 94 VAL A N 1
ATOM 702 C CA . VAL A 1 94 ? 4.329 -3.346 8.049 1.00 98.81 94 VAL A CA 1
ATOM 703 C C . VAL A 1 94 ? 5.774 -3.364 7.586 1.00 98.81 94 VAL A C 1
ATOM 705 O O . VAL A 1 94 ? 6.318 -4.444 7.357 1.00 98.81 94 VAL A O 1
ATOM 708 N N . TYR A 1 95 ? 6.385 -2.190 7.445 1.00 98.56 95 TYR A N 1
ATOM 709 C CA . TYR A 1 95 ? 7.813 -2.100 7.148 1.00 98.56 95 TYR A CA 1
ATOM 710 C C . TYR A 1 95 ? 8.634 -2.616 8.330 1.00 98.56 95 TYR A C 1
ATOM 712 O O . TYR A 1 95 ? 8.329 -2.313 9.484 1.00 98.56 95 TYR A O 1
ATOM 720 N N . ASP A 1 96 ? 9.709 -3.347 8.046 1.00 98.12 96 ASP A N 1
ATOM 721 C CA . ASP A 1 96 ? 10.520 -3.961 9.103 1.00 98.12 96 ASP A CA 1
ATOM 722 C C . ASP A 1 96 ? 11.347 -2.929 9.874 1.00 98.12 96 ASP A C 1
ATOM 724 O O . ASP A 1 96 ? 11.564 -3.056 11.078 1.00 98.12 96 ASP A O 1
ATOM 728 N N . THR A 1 97 ? 11.809 -1.889 9.175 1.00 97.38 97 THR A N 1
ATOM 729 C CA . THR A 1 97 ? 12.734 -0.882 9.725 1.00 97.38 97 THR A CA 1
ATOM 730 C C . THR A 1 97 ? 12.168 0.534 9.741 1.00 97.38 97 THR A C 1
ATOM 732 O O . THR A 1 97 ? 12.803 1.442 10.274 1.00 97.38 97 THR A O 1
ATOM 735 N N . GLN A 1 98 ? 10.976 0.742 9.174 1.00 97.56 98 GLN A N 1
ATOM 736 C CA . GLN A 1 98 ? 10.333 2.052 9.098 1.00 97.56 98 GLN A CA 1
ATOM 737 C C . GLN A 1 98 ? 9.067 2.056 9.956 1.00 97.56 98 GLN A C 1
ATOM 739 O O . GLN A 1 98 ? 8.334 1.068 9.955 1.00 97.56 98 GLN A O 1
ATOM 744 N N . PRO A 1 99 ? 8.747 3.157 10.656 1.00 97.62 99 PRO A N 1
ATOM 745 C CA . PRO A 1 99 ? 7.518 3.260 11.435 1.00 97.62 99 PRO A CA 1
ATOM 746 C C . PRO A 1 99 ? 6.323 3.581 10.517 1.00 97.62 99 PRO A C 1
ATOM 748 O O . PRO A 1 99 ? 5.691 4.632 10.651 1.00 97.62 99 PRO A O 1
ATOM 751 N N . ILE A 1 100 ? 6.079 2.700 9.543 1.00 98.31 100 ILE A N 1
ATOM 752 C CA . ILE A 1 100 ? 5.096 2.844 8.468 1.00 98.31 100 ILE A CA 1
ATOM 753 C C . ILE A 1 100 ? 4.271 1.560 8.368 1.00 98.31 100 ILE A C 1
ATOM 755 O O . ILE A 1 100 ? 4.823 0.455 8.321 1.00 98.31 100 ILE A O 1
ATOM 759 N N . ILE A 1 101 ? 2.952 1.723 8.295 1.00 98.81 101 ILE A N 1
ATOM 760 C CA . ILE A 1 101 ? 1.988 0.658 8.037 1.00 98.81 101 ILE A CA 1
ATOM 761 C C . ILE A 1 101 ? 1.113 1.077 6.853 1.00 98.81 101 ILE A C 1
ATOM 763 O O . ILE A 1 101 ? 0.449 2.109 6.897 1.00 98.81 101 ILE A O 1
ATOM 767 N N . ASP A 1 102 ? 1.084 0.263 5.803 1.00 98.81 102 ASP A N 1
ATOM 768 C CA . ASP A 1 102 ? 0.179 0.440 4.670 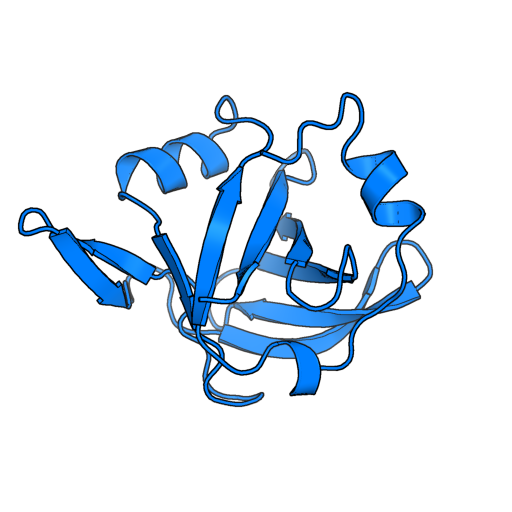1.00 98.81 102 ASP A CA 1
ATOM 769 C C . ASP A 1 102 ? -1.056 -0.446 4.879 1.00 98.81 102 ASP A C 1
ATOM 771 O O . ASP A 1 102 ? -0.962 -1.671 4.802 1.00 98.81 102 ASP A O 1
ATOM 775 N N . HIS A 1 103 ? -2.222 0.145 5.138 1.00 98.88 103 HIS A N 1
ATOM 776 C CA . HIS A 1 103 ? -3.486 -0.584 5.292 1.00 98.88 103 HIS A CA 1
ATOM 777 C C . HIS A 1 103 ? -4.201 -0.728 3.950 1.00 98.88 103 HIS A C 1
ATOM 779 O O . HIS A 1 103 ? -4.349 0.266 3.242 1.00 98.88 103 HIS A O 1
ATOM 785 N N . PHE A 1 104 ? -4.710 -1.920 3.620 1.00 98.88 104 PHE A N 1
ATOM 786 C CA . PHE A 1 104 ? -5.338 -2.162 2.317 1.00 98.88 104 PHE A CA 1
ATOM 787 C C . PHE A 1 104 ? -6.847 -2.373 2.390 1.00 98.88 104 PHE A C 1
ATOM 789 O O . PHE A 1 104 ? -7.369 -2.988 3.324 1.00 98.88 104 PHE A O 1
ATOM 796 N N . ARG A 1 105 ? -7.552 -1.906 1.359 1.00 98.75 105 ARG A N 1
ATOM 797 C CA . ARG A 1 105 ? -8.985 -2.133 1.141 1.00 98.75 105 ARG A CA 1
ATOM 798 C C . ARG A 1 105 ? -9.258 -2.539 -0.297 1.00 98.75 105 ARG A C 1
ATOM 800 O O . ARG A 1 105 ? -8.583 -2.073 -1.214 1.00 98.75 105 ARG A O 1
ATOM 807 N N . ARG A 1 106 ? -10.257 -3.392 -0.501 1.00 98.44 106 ARG A N 1
ATOM 808 C CA . ARG A 1 106 ? -10.615 -3.908 -1.823 1.00 98.44 106 ARG A CA 1
ATOM 809 C C . ARG A 1 106 ? -11.373 -2.859 -2.625 1.00 98.44 106 ARG A C 1
ATOM 811 O O . ARG A 1 106 ? -12.433 -2.437 -2.187 1.00 98.44 106 ARG A O 1
ATOM 818 N N . TYR A 1 107 ? -10.884 -2.510 -3.812 1.00 97.44 107 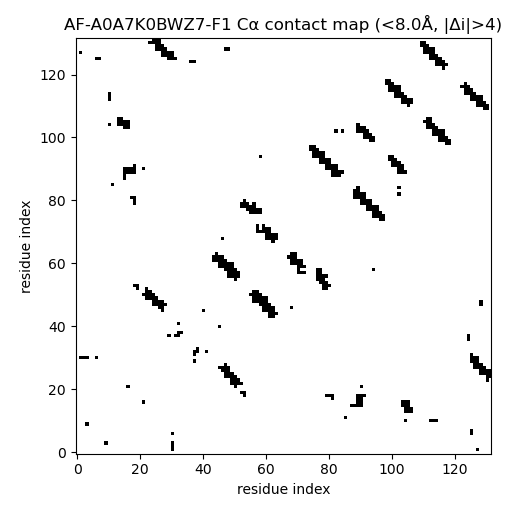TYR A N 1
ATOM 819 C CA . TYR A 1 107 ? -11.634 -1.695 -4.774 1.00 97.44 107 TYR A CA 1
ATOM 820 C C . TYR A 1 107 ? -12.319 -2.564 -5.838 1.00 97.44 107 TYR A C 1
ATOM 822 O O . TYR A 1 107 ? -13.494 -2.377 -6.136 1.00 97.44 107 TYR A O 1
ATOM 830 N N . SER A 1 108 ? -11.599 -3.552 -6.377 1.00 95.88 108 SER A N 1
ATOM 831 C CA . SER A 1 108 ? -12.092 -4.510 -7.380 1.00 95.88 108 SER A CA 1
ATOM 832 C C . SER A 1 108 ? -11.452 -5.897 -7.176 1.00 95.88 108 SER A C 1
ATOM 834 O O . SER A 1 108 ? -10.944 -6.209 -6.097 1.00 95.88 108 SER A O 1
ATOM 836 N N . GLY A 1 109 ? -11.520 -6.794 -8.168 1.00 93.62 109 GLY A N 1
ATOM 837 C CA . GLY A 1 109 ? -10.804 -8.082 -8.127 1.00 93.62 109 GLY A CA 1
ATOM 838 C C . GLY A 1 109 ? -9.280 -7.951 -8.259 1.00 93.62 109 GLY A C 1
ATOM 839 O O . GLY A 1 109 ? -8.541 -8.823 -7.811 1.00 93.62 109 GLY A O 1
ATOM 840 N N . ASP A 1 110 ? -8.822 -6.847 -8.833 1.00 97.00 110 ASP A N 1
ATOM 841 C CA . ASP A 1 110 ? -7.451 -6.589 -9.269 1.00 97.00 110 ASP A CA 1
ATOM 842 C C . ASP A 1 110 ? -6.916 -5.233 -8.792 1.00 97.00 110 ASP A C 1
ATOM 844 O O . ASP A 1 110 ? -5.790 -4.875 -9.123 1.00 97.00 110 ASP A O 1
ATOM 848 N N . VAL A 1 111 ? -7.687 -4.488 -7.994 1.00 98.25 111 VAL A N 1
ATOM 849 C CA . VAL A 1 111 ? -7.275 -3.196 -7.439 1.00 98.25 111 VAL A CA 1
ATOM 850 C C . VAL A 1 111 ? -7.552 -3.121 -5.941 1.00 98.25 111 VAL A C 1
ATOM 852 O O . VAL A 1 111 ? -8.645 -3.459 -5.471 1.00 98.25 111 VAL A O 1
ATOM 855 N N . VAL A 1 112 ? -6.568 -2.616 -5.196 1.00 98.62 112 VAL A N 1
ATOM 856 C CA . VAL A 1 112 ? -6.716 -2.207 -3.793 1.00 98.62 112 VAL A CA 1
ATOM 857 C C . VAL A 1 112 ? -6.364 -0.739 -3.614 1.00 98.62 112 VAL A C 1
ATOM 859 O O . VAL A 1 112 ? -5.513 -0.198 -4.323 1.00 98.62 112 VAL A O 1
ATOM 862 N N . LEU A 1 113 ? -6.995 -0.105 -2.631 1.00 98.38 113 LEU A N 1
ATOM 863 C CA . LEU A 1 113 ? -6.543 1.174 -2.097 1.00 98.38 113 LEU A CA 1
ATOM 864 C C . LEU A 1 113 ? -5.659 0.924 -0.878 1.00 98.38 113 LEU A C 1
ATOM 866 O O . LEU A 1 113 ? -5.965 0.063 -0.052 1.00 98.38 113 LEU A O 1
ATOM 870 N N . GLY A 1 114 ? -4.581 1.692 -0.779 1.00 98.50 114 GLY A N 1
ATOM 871 C CA . GLY A 1 114 ? -3.670 1.732 0.353 1.00 98.50 114 GLY A CA 1
ATOM 872 C C . GLY A 1 114 ? -3.803 3.044 1.121 1.00 98.50 114 GLY A C 1
ATOM 873 O O . GLY A 1 114 ? -3.883 4.113 0.515 1.00 98.50 114 GLY A O 1
ATOM 874 N N . ALA A 1 115 ? -3.808 2.955 2.446 1.00 98.38 115 ALA A N 1
ATOM 875 C CA . ALA A 1 115 ? -3.706 4.082 3.364 1.00 98.38 115 ALA A CA 1
ATOM 876 C C . ALA A 1 115 ? -2.413 3.934 4.172 1.00 98.38 115 ALA A C 1
ATOM 878 O O . ALA A 1 115 ? -2.296 3.021 4.990 1.00 98.38 115 ALA A O 1
ATOM 879 N N . MET A 1 116 ? -1.443 4.812 3.922 1.00 98.19 116 MET A N 1
ATOM 880 C CA . MET A 1 116 ? -0.158 4.819 4.617 1.00 98.19 116 MET A CA 1
ATOM 881 C C . MET A 1 116 ? -0.287 5.575 5.942 1.00 98.19 116 MET A C 1
ATOM 883 O O . MET A 1 116 ? -0.412 6.806 5.960 1.00 98.19 116 MET A O 1
ATOM 887 N N . ASP A 1 117 ? -0.223 4.836 7.043 1.00 97.50 117 ASP A N 1
ATOM 888 C CA . ASP A 1 117 ? -0.079 5.357 8.398 1.00 97.50 117 ASP A CA 1
ATOM 889 C C . ASP A 1 117 ? 1.408 5.385 8.773 1.00 97.50 117 ASP A C 1
ATOM 891 O O . ASP A 1 117 ? 2.048 4.350 8.962 1.00 97.50 117 ASP A O 1
ATOM 895 N N . ALA A 1 118 ? 1.986 6.584 8.821 1.00 96.62 118 ALA A N 1
ATOM 896 C CA . ALA A 1 118 ? 3.407 6.787 9.064 1.00 96.62 118 ALA A CA 1
ATOM 897 C C . ALA A 1 118 ? 3.615 7.691 10.279 1.00 96.62 118 ALA A C 1
ATOM 899 O O . ALA A 1 118 ? 3.236 8.868 10.276 1.00 96.62 118 ALA A O 1
ATOM 900 N N . LYS A 1 119 ? 4.287 7.167 11.308 1.00 96.25 119 LYS A N 1
ATOM 901 C CA . LYS A 1 119 ? 4.574 7.932 12.526 1.00 96.25 119 LYS A CA 1
ATOM 902 C C . LYS A 1 119 ? 5.353 9.206 12.189 1.00 96.25 119 LYS A C 1
ATOM 904 O O . LYS A 1 119 ? 6.397 9.158 11.542 1.00 96.25 119 LYS A O 1
ATOM 909 N N . GLY A 1 120 ? 4.869 10.340 12.692 1.00 92.50 120 GLY A N 1
ATOM 910 C CA . GLY A 1 120 ? 5.500 11.649 12.497 1.00 92.50 120 GLY A CA 1
ATOM 911 C C . GLY A 1 120 ? 5.101 12.364 11.204 1.00 92.50 120 GLY A C 1
ATOM 912 O O . GLY A 1 120 ? 5.581 13.471 10.975 1.00 92.50 120 GLY A O 1
ATOM 913 N N . GLN A 1 121 ? 4.226 11.779 10.381 1.00 89.12 121 GLN A N 1
ATOM 914 C CA . GLN A 1 121 ? 3.585 12.498 9.281 1.00 89.12 121 GLN A CA 1
ATOM 915 C C . GLN A 1 121 ? 2.255 13.113 9.751 1.00 89.12 121 GLN A C 1
ATOM 917 O O . GLN A 1 121 ? 1.540 12.488 10.533 1.00 89.12 121 GLN A O 1
ATOM 922 N N . PRO A 1 122 ? 1.901 14.325 9.287 1.00 86.06 122 PRO A N 1
ATOM 923 C CA . PRO A 1 122 ? 0.698 15.028 9.740 1.00 86.06 122 PRO A CA 1
ATOM 924 C C . PRO A 1 122 ? -0.612 14.444 9.188 1.00 86.06 122 PRO A C 1
ATOM 926 O O . PRO A 1 122 ? -1.684 14.827 9.647 1.00 86.06 122 PRO A O 1
ATOM 929 N N . GLY A 1 123 ? -0.551 13.540 8.208 1.00 88.81 123 GLY A N 1
ATOM 930 C CA . GLY A 1 123 ? -1.733 12.954 7.587 1.00 88.81 123 GLY A CA 1
ATOM 931 C C . GLY A 1 123 ? -1.447 11.639 6.871 1.00 88.81 123 GLY A C 1
ATOM 932 O O . GLY A 1 123 ? -0.296 11.227 6.719 1.00 88.81 123 GLY A O 1
ATOM 933 N N . THR A 1 124 ? -2.525 10.991 6.435 1.00 94.44 124 THR A N 1
ATOM 934 C CA . THR A 1 124 ? -2.502 9.724 5.699 1.00 94.44 124 THR A CA 1
ATOM 935 C C . THR A 1 124 ? -2.274 9.983 4.216 1.00 94.44 124 THR A C 1
ATOM 937 O O . THR A 1 124 ? -3.029 10.732 3.595 1.00 94.44 124 THR A O 1
ATOM 940 N N . LEU A 1 125 ? -1.265 9.335 3.638 1.00 94.88 125 LEU A N 1
ATOM 941 C CA . LEU A 1 125 ? -1.099 9.287 2.187 1.00 94.88 125 LEU A CA 1
ATOM 942 C C . LEU A 1 125 ? -1.932 8.126 1.645 1.00 94.88 125 LEU A C 1
ATOM 944 O O . LEU A 1 125 ? -1.823 7.003 2.139 1.00 94.88 125 LEU A O 1
ATOM 948 N N . TYR A 1 126 ? -2.734 8.392 0.618 1.00 96.25 126 TYR A N 1
ATOM 949 C CA . TYR A 1 126 ? -3.491 7.362 -0.085 1.00 96.25 126 TYR A CA 1
ATOM 950 C C . TYR A 1 126 ? -2.862 7.052 -1.434 1.00 96.25 126 TYR A C 1
ATOM 952 O O . TYR A 1 126 ? -2.392 7.941 -2.147 1.00 96.25 126 TYR A O 1
ATOM 960 N N . PHE A 1 127 ? -2.902 5.781 -1.797 1.00 97.44 127 PHE A N 1
ATOM 961 C CA . PHE A 1 127 ? -2.411 5.276 -3.070 1.00 97.44 127 PHE A CA 1
ATOM 962 C C . PHE A 1 127 ? -3.294 4.118 -3.531 1.00 97.44 127 PHE A C 1
ATOM 964 O O . PHE A 1 127 ? -4.130 3.615 -2.777 1.00 97.44 127 PHE A O 1
ATOM 971 N N . HIS A 1 128 ? -3.125 3.682 -4.770 1.00 97.88 128 HIS A N 1
ATOM 972 C CA . HIS A 1 128 ? -3.745 2.463 -5.268 1.00 97.88 128 HIS A CA 1
ATOM 973 C C . HIS A 1 128 ? -2.684 1.498 -5.782 1.00 97.88 128 HIS A C 1
ATOM 975 O O . HIS A 1 128 ? -1.586 1.894 -6.176 1.00 97.88 128 HIS A O 1
ATOM 981 N N . LEU A 1 129 ? -3.034 0.220 -5.776 1.00 98.56 129 LEU A N 1
ATOM 982 C CA . LEU A 1 129 ? -2.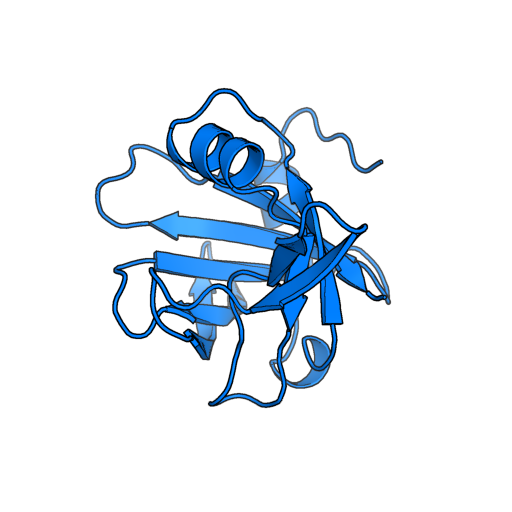245 -0.856 -6.349 1.00 98.56 129 LEU A CA 1
ATOM 983 C C . LEU A 1 129 ? -3.134 -1.626 -7.317 1.00 98.56 129 LEU A C 1
ATOM 985 O O . LEU A 1 129 ? -4.206 -2.085 -6.925 1.00 98.56 129 LEU A O 1
ATOM 989 N N . THR A 1 130 ? -2.671 -1.790 -8.550 1.00 98.50 130 THR A N 1
ATOM 990 C CA . THR A 1 130 ? -3.317 -2.603 -9.584 1.00 98.50 130 THR A CA 1
ATOM 991 C C . THR A 1 130 ? -2.461 -3.830 -9.853 1.00 98.50 130 THR A C 1
ATOM 993 O O . THR A 1 130 ? -1.250 -3.712 -10.040 1.00 98.50 130 THR A O 1
ATOM 996 N N . ARG A 1 131 ? -3.070 -5.011 -9.840 1.00 97.69 131 ARG A N 1
ATOM 997 C CA . ARG A 1 131 ? -2.378 -6.276 -10.090 1.00 97.69 131 ARG A CA 1
ATOM 998 C C . ARG A 1 131 ? -1.800 -6.287 -11.510 1.00 97.69 131 ARG A C 1
ATOM 1000 O O . ARG A 1 131 ? -2.452 -5.808 -12.436 1.00 97.69 131 ARG A O 1
ATOM 1007 N N . VAL A 1 132 ? -0.578 -6.804 -11.645 1.00 95.50 132 VAL A N 1
ATOM 1008 C CA . VAL A 1 132 ? 0.132 -6.981 -12.928 1.00 95.50 132 VAL A CA 1
ATOM 1009 C C . VAL A 1 132 ? -0.249 -8.303 -13.576 1.00 95.50 132 VAL A C 1
ATOM 1011 O O . VAL A 1 132 ? -0.361 -9.300 -12.824 1.00 95.50 132 VAL A O 1
#

Secondary structure (DSSP, 8-state):
----S-HHHHHHHSEE--GGGG-EEEEEEES---SHHHHHHHHTTEEEEEESSSS-EEEEEEE-TTS-EEE--TT--EEEEEEEETTEEEEEEEESSSSEEEEEEESSSSEEEEEEEETT-SS-EEEEEEE-